Protein AF-A0A438CI94-F1 (afdb_monomer_lite)

Radius of gyration: 65.66 Å; chains: 1; bounding box: 136×56×157 Å

Structure (mmCIF, N/CA/C/O backbone):
data_AF-A0A438CI94-F1
#
_entry.id   AF-A0A438CI94-F1
#
loop_
_atom_site.group_PDB
_atom_site.id
_atom_site.type_symbol
_atom_site.label_atom_id
_atom_site.label_alt_id
_atom_site.label_comp_id
_atom_site.label_asym_id
_atom_site.label_entity_id
_atom_site.label_seq_id
_atom_site.pdbx_PDB_ins_code
_atom_site.Cartn_x
_atom_site.Cartn_y
_atom_site.Cartn_z
_atom_site.occupancy
_atom_site.B_iso_or_equiv
_atom_site.auth_seq_id
_atom_site.auth_comp_id
_atom_site.auth_asym_id
_atom_site.auth_atom_id
_atom_site.pdbx_PDB_model_num
ATOM 1 N N . MET A 1 1 ? 52.806 -36.388 -5.296 1.00 49.62 1 MET A N 1
ATOM 2 C CA . MET A 1 1 ? 53.859 -36.092 -6.288 1.00 49.62 1 MET A CA 1
ATOM 3 C C . MET A 1 1 ? 53.754 -37.120 -7.396 1.00 49.62 1 MET A C 1
ATOM 5 O O . MET A 1 1 ? 54.116 -38.248 -7.132 1.00 49.62 1 MET A O 1
ATOM 9 N N . PHE A 1 2 ? 53.238 -36.759 -8.570 1.00 45.09 2 PHE A N 1
ATOM 10 C CA . PHE A 1 2 ? 53.574 -37.405 -9.845 1.00 45.09 2 PHE A CA 1
ATOM 11 C C . PHE A 1 2 ? 53.370 -36.356 -10.933 1.00 45.09 2 PHE A C 1
ATOM 13 O O . PHE A 1 2 ? 52.298 -35.764 -11.037 1.00 45.09 2 PHE A O 1
ATOM 20 N N . GLY A 1 3 ? 54.473 -36.033 -11.599 1.00 42.81 3 GLY A N 1
ATOM 21 C CA . GLY A 1 3 ? 54.604 -34.911 -12.507 1.00 42.81 3 GLY A CA 1
ATOM 22 C C . GLY A 1 3 ? 54.054 -35.171 -13.905 1.00 42.81 3 GLY A C 1
ATOM 23 O O . GLY A 1 3 ? 53.800 -36.300 -14.315 1.00 42.81 3 GLY A O 1
ATOM 24 N N . GLU A 1 4 ? 53.892 -34.039 -14.579 1.00 52.66 4 GLU A N 1
ATOM 25 C CA . GLU A 1 4 ? 53.936 -33.773 -16.015 1.00 52.66 4 GLU A CA 1
ATOM 26 C C . GLU A 1 4 ? 54.422 -34.918 -16.909 1.00 52.66 4 GLU A C 1
ATOM 28 O O . GLU A 1 4 ? 55.540 -35.384 -16.723 1.00 52.66 4 GLU A O 1
ATOM 33 N N . GLN A 1 5 ? 53.657 -35.223 -17.968 1.00 51.50 5 GLN A N 1
ATOM 34 C CA . GLN A 1 5 ? 54.182 -35.461 -19.324 1.00 51.50 5 GLN A CA 1
ATOM 35 C C . GLN A 1 5 ? 53.135 -35.038 -20.372 1.00 51.50 5 GLN A C 1
ATOM 37 O O . GLN A 1 5 ? 52.421 -35.853 -20.950 1.00 51.50 5 GLN A O 1
ATOM 42 N N . ALA A 1 6 ? 53.044 -33.7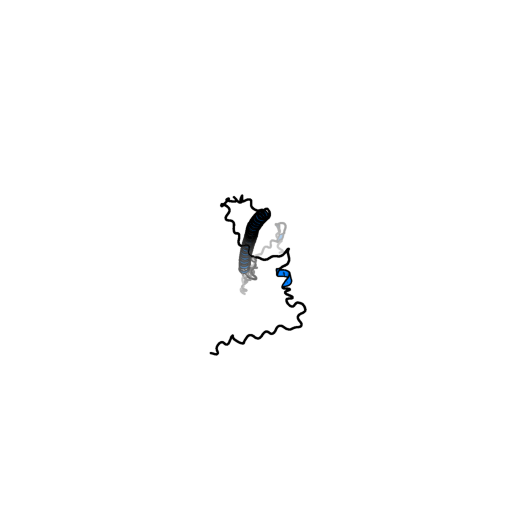33 -20.638 1.00 49.88 6 ALA A N 1
ATOM 43 C CA . ALA A 1 6 ? 52.443 -33.211 -21.862 1.00 49.88 6 ALA A CA 1
ATOM 44 C C . ALA A 1 6 ? 53.499 -33.242 -22.977 1.00 49.88 6 ALA A C 1
ATOM 46 O O . ALA A 1 6 ? 54.108 -32.223 -23.285 1.00 49.88 6 ALA A O 1
ATOM 47 N N . ASN A 1 7 ? 53.772 -34.425 -23.538 1.00 54.75 7 ASN A N 1
ATOM 48 C CA . ASN A 1 7 ? 54.431 -34.550 -24.840 1.00 54.75 7 ASN A CA 1
ATOM 49 C C . ASN A 1 7 ? 54.339 -35.989 -25.378 1.00 54.75 7 ASN A C 1
ATOM 51 O O . ASN A 1 7 ? 55.207 -36.821 -25.136 1.00 54.75 7 ASN A O 1
ATOM 55 N N . MET A 1 8 ? 53.294 -36.276 -26.156 1.00 47.88 8 MET A N 1
ATOM 56 C CA . MET A 1 8 ? 53.303 -37.373 -27.129 1.00 47.88 8 MET A CA 1
ATOM 57 C C . MET A 1 8 ? 52.833 -36.844 -28.488 1.00 47.88 8 MET A C 1
ATOM 59 O O . MET A 1 8 ? 51.666 -36.916 -28.853 1.00 47.88 8 MET A O 1
ATOM 63 N N . ILE A 1 9 ? 53.780 -36.223 -29.193 1.00 48.09 9 ILE A N 1
ATOM 64 C CA . ILE A 1 9 ? 54.171 -36.569 -30.568 1.00 48.09 9 ILE A CA 1
ATOM 65 C C . ILE A 1 9 ? 52.999 -36.864 -31.530 1.00 48.09 9 ILE A C 1
ATOM 67 O O . ILE A 1 9 ? 52.560 -37.993 -31.715 1.00 48.09 9 ILE A O 1
ATOM 71 N N . GLY A 1 10 ? 52.559 -35.829 -32.246 1.00 51.19 10 GLY A N 1
ATOM 72 C CA . GLY A 1 10 ? 53.166 -35.531 -33.546 1.00 51.19 10 GLY A CA 1
ATOM 73 C C . GLY A 1 10 ? 53.289 -36.668 -34.565 1.00 51.19 10 GLY A C 1
ATOM 74 O O . GLY A 1 10 ? 54.385 -36.855 -35.071 1.00 51.19 10 GLY A O 1
ATOM 75 N N . GLN A 1 11 ? 52.200 -37.357 -34.920 1.00 48.44 11 GLN A N 1
ATOM 76 C CA . GLN A 1 11 ? 52.046 -38.035 -36.224 1.00 48.44 11 GLN A CA 1
ATOM 77 C C . GLN A 1 11 ? 50.576 -38.057 -36.682 1.00 48.44 11 GLN A C 1
ATOM 79 O O . GLN A 1 11 ? 49.962 -39.110 -36.845 1.00 48.44 11 GLN A O 1
ATOM 84 N N . TRP A 1 12 ? 49.990 -36.880 -36.913 1.00 45.59 12 TRP A N 1
ATOM 85 C CA . TRP A 1 12 ? 48.711 -36.789 -37.623 1.00 45.59 12 TRP A CA 1
ATOM 86 C C . TRP A 1 12 ? 48.948 -37.029 -39.120 1.00 45.59 12 TRP A C 1
ATOM 88 O O . TRP A 1 12 ? 49.377 -36.134 -39.847 1.00 45.59 12 TRP A O 1
ATOM 98 N N . LYS A 1 13 ? 48.689 -38.253 -39.591 1.00 57.41 13 LYS A N 1
ATOM 99 C CA . LYS A 1 13 ? 48.535 -38.530 -41.025 1.00 57.41 13 LYS A CA 1
ATOM 100 C C . LYS A 1 13 ? 47.136 -38.069 -41.451 1.00 57.41 13 LYS A C 1
ATOM 102 O O . LYS A 1 13 ? 46.165 -38.549 -40.865 1.00 57.41 13 LYS A O 1
ATOM 107 N N . PRO A 1 14 ? 46.982 -37.173 -42.441 1.00 53.78 14 PRO A N 1
ATOM 108 C CA . PRO A 1 14 ? 45.656 -36.845 -42.944 1.00 53.78 14 PRO A CA 1
ATOM 109 C C . PRO A 1 14 ? 45.017 -38.087 -43.584 1.00 53.78 14 PRO A C 1
ATOM 111 O O . PRO A 1 14 ? 45.624 -38.771 -44.408 1.00 53.78 14 PRO A O 1
ATOM 114 N N . ASN A 1 15 ? 43.789 -38.387 -43.163 1.00 45.66 15 ASN A N 1
ATOM 115 C CA . ASN A 1 15 ? 42.939 -39.427 -43.731 1.00 45.66 15 ASN A CA 1
ATOM 116 C C . ASN A 1 15 ? 42.611 -39.081 -45.197 1.00 45.66 15 ASN A C 1
ATOM 118 O O . ASN A 1 15 ? 42.075 -38.010 -45.475 1.00 45.66 15 ASN A O 1
ATOM 122 N N . SER A 1 16 ? 42.908 -39.998 -46.122 1.00 56.41 16 SER A N 1
ATOM 123 C CA . SER A 1 16 ? 42.706 -39.834 -47.570 1.00 56.41 16 SER A CA 1
ATOM 124 C C . SER A 1 16 ? 41.230 -39.780 -48.011 1.00 56.41 16 SER A C 1
ATOM 126 O O . SER A 1 16 ? 40.981 -39.567 -49.193 1.00 56.41 16 SER A O 1
ATOM 128 N N . ASN A 1 17 ? 40.259 -39.952 -47.103 1.00 56.91 17 ASN A N 1
ATOM 129 C CA . ASN A 1 17 ? 38.821 -40.003 -47.415 1.00 56.91 17 ASN A CA 1
ATOM 130 C C . ASN A 1 17 ? 37.982 -38.873 -46.776 1.00 56.91 17 ASN A C 1
ATOM 132 O O . ASN A 1 17 ? 36.809 -39.068 -46.463 1.00 56.91 17 ASN A O 1
ATOM 136 N N . ALA A 1 18 ? 38.541 -37.674 -46.582 1.00 50.28 18 ALA A N 1
ATOM 137 C CA . ALA A 1 18 ? 37.740 -36.506 -46.199 1.00 50.28 18 ALA A CA 1
ATOM 138 C C . ALA A 1 18 ? 37.029 -35.899 -47.434 1.00 50.28 18 ALA A C 1
ATOM 140 O O . ALA A 1 18 ? 37.720 -35.428 -48.339 1.00 50.28 18 ALA A O 1
ATOM 141 N N . PRO A 1 19 ? 35.681 -35.835 -47.485 1.00 54.69 19 PRO A N 1
ATOM 142 C CA . PRO A 1 19 ? 34.951 -35.299 -48.645 1.00 54.69 19 PRO A CA 1
ATOM 143 C C . PRO A 1 19 ? 35.128 -33.781 -48.841 1.00 54.69 19 PRO A C 1
ATOM 145 O O . PRO A 1 19 ? 34.784 -33.255 -49.892 1.00 54.69 19 PRO A O 1
ATOM 148 N N . TYR A 1 20 ? 35.711 -33.086 -47.859 1.00 53.25 20 TYR A N 1
ATOM 149 C CA . TYR A 1 20 ? 36.116 -31.682 -47.948 1.00 53.25 20 TYR A CA 1
ATOM 150 C C . TYR A 1 20 ? 37.557 -31.517 -47.439 1.00 53.25 20 TYR A C 1
ATOM 152 O O . TYR A 1 20 ? 37.827 -30.812 -46.469 1.00 53.25 20 TYR A O 1
ATOM 160 N N . GLY A 1 21 ? 38.498 -32.234 -48.058 1.00 47.19 21 GLY A N 1
ATOM 161 C CA . GLY A 1 21 ? 39.932 -31.980 -47.912 1.00 47.19 21 GLY A CA 1
ATOM 162 C C . GLY A 1 21 ? 40.359 -30.766 -48.743 1.00 47.19 21 GLY A C 1
ATOM 163 O O . GLY A 1 21 ? 39.873 -30.574 -49.858 1.00 47.19 21 GLY A O 1
ATOM 164 N N . ASN A 1 22 ? 41.263 -29.941 -48.200 1.00 56.34 22 ASN A N 1
ATOM 165 C CA . ASN A 1 22 ? 41.802 -28.732 -48.835 1.00 56.34 22 ASN A CA 1
ATOM 166 C C . ASN A 1 22 ? 42.315 -29.019 -50.258 1.00 56.34 22 ASN A C 1
ATOM 168 O O . ASN A 1 22 ? 43.463 -29.412 -50.464 1.00 56.34 22 ASN A O 1
ATOM 172 N N . THR A 1 23 ? 41.463 -28.776 -51.252 1.00 51.22 23 THR A N 1
ATOM 173 C CA . THR A 1 23 ? 41.789 -28.873 -52.679 1.00 51.22 23 THR A CA 1
ATOM 174 C C . THR A 1 23 ? 42.446 -27.561 -53.092 1.00 51.22 23 THR A C 1
ATOM 176 O O . THR A 1 23 ? 41.916 -26.781 -53.883 1.00 51.22 23 THR A O 1
ATOM 179 N N . TYR A 1 24 ? 43.578 -27.256 -52.456 1.00 61.06 24 TYR A N 1
ATOM 180 C CA . TYR A 1 24 ? 44.341 -26.052 -52.741 1.00 61.06 24 TYR A CA 1
ATOM 181 C C . TYR A 1 24 ? 44.922 -26.161 -54.152 1.00 61.06 24 TYR A C 1
ATOM 183 O O . TYR A 1 24 ? 45.959 -26.781 -54.379 1.00 61.06 24 TYR A O 1
ATOM 191 N N . ASN A 1 25 ? 44.220 -25.583 -55.123 1.00 57.00 25 ASN A N 1
ATOM 192 C CA . ASN A 1 25 ? 44.658 -25.538 -56.506 1.00 57.00 25 ASN A CA 1
ATOM 193 C C . ASN A 1 25 ? 45.613 -24.349 -56.682 1.00 57.00 25 ASN A C 1
ATOM 195 O O . ASN A 1 25 ? 45.202 -23.189 -56.758 1.00 57.00 25 ASN A O 1
ATOM 199 N N . SER A 1 26 ? 46.907 -24.652 -56.764 1.00 62.00 26 SER A N 1
ATOM 200 C CA . SER A 1 26 ? 47.985 -23.679 -56.972 1.00 62.00 26 SER A CA 1
ATOM 201 C C . SER A 1 26 ? 47.816 -22.838 -58.244 1.00 62.00 26 SER A C 1
ATOM 203 O O . SER A 1 26 ? 48.347 -21.729 -58.305 1.00 62.00 26 SER A O 1
ATOM 205 N N . SER A 1 27 ? 47.016 -23.292 -59.216 1.00 59.44 27 SER A N 1
ATOM 206 C CA . SER A 1 27 ? 46.704 -22.551 -60.446 1.00 59.44 27 SER A CA 1
ATOM 207 C C . SER A 1 27 ? 45.871 -21.285 -60.198 1.00 59.44 27 SER A C 1
ATOM 209 O O . SER A 1 27 ? 45.869 -20.390 -61.039 1.00 59.44 27 SER A O 1
ATOM 211 N N . TRP A 1 28 ? 45.214 -21.144 -59.036 1.00 63.69 28 TRP A N 1
ATOM 212 C CA . TRP A 1 28 ? 44.459 -19.930 -58.679 1.00 63.69 28 TRP A CA 1
ATOM 213 C C . TRP A 1 28 ? 45.350 -18.769 -58.233 1.00 63.69 28 TRP A C 1
ATOM 215 O O . TRP A 1 28 ? 44.939 -17.616 -58.345 1.00 63.69 28 TRP A O 1
ATOM 225 N N . ARG A 1 29 ? 46.590 -19.033 -57.787 1.00 62.34 29 ARG A N 1
ATOM 226 C CA . ARG A 1 29 ? 47.546 -17.967 -57.420 1.00 62.34 29 ARG A CA 1
ATOM 227 C C . ARG A 1 29 ? 47.887 -17.039 -58.585 1.00 62.34 29 ARG A C 1
ATOM 229 O O . ARG A 1 29 ? 48.261 -15.894 -58.352 1.00 62.34 29 ARG A O 1
ATOM 236 N N . ASN A 1 30 ? 47.775 -17.539 -59.813 1.00 58.44 30 ASN A N 1
ATOM 237 C CA . ASN A 1 30 ? 48.147 -16.820 -61.027 1.00 58.44 30 ASN A CA 1
ATOM 238 C C . ASN A 1 30 ? 46.923 -16.395 -61.856 1.00 58.44 30 ASN A C 1
ATOM 240 O O . ASN A 1 30 ? 47.074 -16.041 -63.023 1.00 58.44 30 ASN A O 1
ATOM 244 N N . HIS A 1 31 ? 45.714 -16.425 -61.280 1.00 65.19 31 HIS A N 1
ATOM 245 C CA . HIS A 1 31 ? 44.513 -15.993 -61.988 1.00 65.19 31 HIS A CA 1
ATOM 246 C C . HIS A 1 31 ? 44.570 -14.475 -62.261 1.00 65.19 31 HIS A C 1
ATOM 248 O O . HIS A 1 31 ? 44.842 -13.706 -61.334 1.00 65.19 31 HIS A O 1
ATOM 254 N N . PRO A 1 32 ? 44.264 -14.012 -63.487 1.00 63.75 32 PRO A N 1
ATOM 255 C CA . PRO A 1 32 ? 44.397 -12.603 -63.877 1.00 63.75 32 PRO A CA 1
ATOM 256 C C . PRO A 1 32 ? 43.574 -11.636 -63.006 1.00 63.75 32 PRO A C 1
ATOM 258 O O . PRO A 1 32 ? 43.987 -10.498 -62.806 1.00 63.75 32 PRO A O 1
ATOM 261 N N . ASN A 1 33 ? 42.469 -12.107 -62.414 1.00 58.38 33 ASN A N 1
ATOM 262 C CA . ASN A 1 33 ? 41.611 -11.311 -61.520 1.00 58.38 33 ASN A CA 1
ATOM 263 C C . ASN A 1 33 ? 41.919 -11.460 -60.011 1.00 58.38 33 ASN A C 1
ATOM 265 O O . ASN A 1 33 ? 41.288 -10.781 -59.209 1.00 58.38 33 ASN A O 1
ATOM 269 N N . PHE A 1 34 ? 42.853 -12.329 -59.597 1.00 55.25 34 PHE A N 1
ATOM 270 C CA . PHE A 1 34 ? 43.146 -12.616 -58.177 1.00 55.25 34 PHE A CA 1
ATOM 271 C C . PHE A 1 34 ? 44.655 -12.653 -57.883 1.00 55.25 34 PHE A C 1
ATOM 273 O O . PHE A 1 34 ? 45.170 -13.560 -57.230 1.00 55.25 34 PHE A O 1
ATOM 280 N N . VAL A 1 35 ? 45.391 -11.650 -58.362 1.00 60.81 35 VAL A N 1
ATOM 281 C CA . VAL A 1 35 ? 46.835 -11.545 -58.122 1.00 60.81 35 VAL A CA 1
ATOM 282 C C . VAL A 1 35 ? 47.102 -10.994 -56.718 1.00 60.81 35 VAL A C 1
ATOM 284 O O . VAL A 1 35 ? 47.095 -9.786 -56.493 1.00 60.81 35 VAL A O 1
ATOM 287 N N . TRP A 1 36 ? 47.409 -11.876 -55.770 1.00 54.41 36 TRP A N 1
ATOM 288 C CA . TRP A 1 36 ? 47.992 -11.500 -54.479 1.00 54.41 36 TRP A CA 1
ATOM 289 C C . TRP A 1 36 ? 49.512 -11.342 -54.621 1.00 54.41 36 TRP A C 1
ATOM 291 O O . TRP A 1 36 ? 50.286 -12.234 -54.277 1.00 54.41 36 TRP A O 1
ATOM 301 N N . LYS A 1 37 ? 49.956 -10.198 -55.153 1.00 57.47 37 LYS A N 1
ATOM 302 C CA . LYS A 1 37 ? 51.338 -9.721 -54.986 1.00 57.47 37 LYS A CA 1
ATOM 303 C C . LYS A 1 37 ? 51.321 -8.532 -54.019 1.00 57.47 37 LYS A C 1
ATOM 305 O O . LYS A 1 37 ? 50.521 -7.622 -54.238 1.00 57.47 37 LYS A O 1
ATOM 310 N N . PRO A 1 38 ? 52.204 -8.464 -53.006 1.00 54.50 38 PRO A N 1
ATOM 311 C CA . PRO A 1 38 ? 52.513 -7.187 -52.376 1.00 54.50 38 PRO A CA 1
ATOM 312 C C . PRO A 1 38 ? 53.113 -6.306 -53.473 1.00 54.50 38 PRO A C 1
ATOM 314 O O . PRO A 1 38 ? 54.146 -6.662 -54.036 1.00 54.50 38 PRO A O 1
ATOM 317 N N . ARG A 1 39 ? 52.450 -5.210 -53.855 1.00 50.50 39 ARG A N 1
ATOM 318 C CA . ARG A 1 39 ? 53.061 -4.230 -54.762 1.00 50.50 39 ARG A CA 1
ATOM 319 C C . ARG A 1 39 ? 54.201 -3.530 -54.006 1.00 50.50 39 ARG A C 1
ATOM 321 O O . ARG A 1 39 ? 53.903 -2.869 -53.014 1.00 50.50 39 ARG A O 1
ATOM 328 N N . PRO A 1 40 ? 55.465 -3.587 -54.455 1.00 48.22 40 PRO A N 1
ATOM 329 C CA . PRO A 1 40 ? 56.429 -2.553 -54.106 1.00 48.22 40 PRO A CA 1
ATOM 330 C C . PRO A 1 40 ? 56.139 -1.350 -55.012 1.00 48.22 40 PRO A C 1
ATOM 332 O O . PRO A 1 40 ? 56.146 -1.507 -56.231 1.00 48.22 40 PRO A O 1
ATOM 335 N N . ASN A 1 41 ? 55.825 -0.174 -54.459 1.00 43.81 41 ASN A N 1
ATOM 336 C CA . ASN A 1 41 ? 55.596 1.015 -55.286 1.00 43.81 41 ASN A CA 1
ATOM 337 C C . ASN A 1 41 ? 56.926 1.771 -55.514 1.00 43.81 41 ASN A C 1
ATOM 339 O O . ASN A 1 41 ? 57.482 2.266 -54.535 1.00 43.81 41 ASN A O 1
ATOM 343 N N . PRO A 1 42 ? 57.431 1.907 -56.759 1.00 49.72 42 PRO A N 1
ATOM 344 C CA . PRO A 1 42 ? 58.679 2.617 -57.084 1.00 49.72 42 PRO A CA 1
ATOM 345 C C . PRO A 1 42 ? 58.525 4.140 -57.246 1.00 49.72 42 PRO A C 1
ATOM 347 O O . PRO A 1 42 ? 59.429 4.796 -57.753 1.00 49.72 42 PRO A O 1
ATOM 350 N N . TYR A 1 43 ? 57.393 4.719 -56.842 1.00 39.12 43 TYR A N 1
ATOM 351 C CA . TYR A 1 43 ? 57.114 6.143 -57.011 1.00 39.12 43 TYR A CA 1
ATOM 352 C C . TYR A 1 43 ? 56.769 6.767 -55.659 1.00 39.12 43 TYR A C 1
ATOM 354 O O . TYR A 1 43 ? 55.660 6.614 -55.147 1.00 39.12 43 TYR A O 1
ATOM 362 N N . GLN A 1 44 ? 57.740 7.477 -55.081 1.00 52.72 44 GLN A N 1
ATOM 363 C CA . GLN A 1 44 ? 57.448 8.577 -54.170 1.00 52.72 44 GLN A CA 1
ATOM 364 C C . GLN A 1 44 ? 56.698 9.645 -54.977 1.00 52.72 44 GLN A C 1
ATOM 366 O O . GLN A 1 44 ? 57.266 10.270 -55.869 1.00 52.72 44 GLN A O 1
ATOM 371 N N . SER A 1 45 ? 55.417 9.837 -54.680 1.00 42.19 45 SER A N 1
ATOM 372 C CA . SER A 1 45 ? 54.700 11.072 -55.007 1.00 42.19 45 SER A CA 1
ATOM 373 C C . SER A 1 45 ? 54.661 11.951 -53.752 1.00 42.19 45 SER A C 1
ATOM 375 O O . SER A 1 45 ? 54.663 11.401 -52.645 1.00 42.19 45 SER A O 1
ATOM 377 N N . PRO A 1 46 ? 54.662 13.293 -53.885 1.00 43.16 46 PRO A N 1
ATOM 378 C CA . PRO A 1 46 ? 54.705 14.193 -52.739 1.00 43.16 46 PRO A CA 1
ATOM 379 C C . PRO A 1 46 ? 53.511 13.917 -51.831 1.00 43.16 46 PRO A C 1
ATOM 381 O O . PRO A 1 46 ? 52.427 13.592 -52.316 1.00 43.16 46 PRO A O 1
ATOM 384 N N . ALA A 1 47 ? 53.703 14.059 -50.523 1.00 46.78 47 ALA A N 1
ATOM 385 C CA . ALA A 1 47 ? 52.631 13.981 -49.547 1.00 46.78 47 ALA A CA 1
ATOM 386 C C . ALA A 1 47 ? 51.569 15.060 -49.838 1.00 46.78 47 ALA A C 1
ATOM 388 O O . ALA A 1 47 ? 51.628 16.166 -49.312 1.00 46.78 47 ALA A O 1
ATOM 389 N N . GLN A 1 48 ? 50.581 14.746 -50.676 1.00 43.31 48 GLN A N 1
ATOM 390 C CA . GLN A 1 48 ? 49.295 15.419 -50.632 1.00 43.31 48 GLN A CA 1
ATOM 391 C C . GLN A 1 48 ? 48.596 14.889 -49.390 1.00 43.31 48 GLN A C 1
ATOM 393 O O . GLN A 1 48 ? 48.177 13.730 -49.337 1.00 43.31 48 GLN A O 1
ATOM 398 N N . SER A 1 49 ? 48.499 15.741 -48.373 1.00 42.53 49 SER A N 1
ATOM 399 C CA . SER A 1 49 ? 47.549 15.563 -47.291 1.00 42.53 49 SER A CA 1
ATOM 400 C C . SER A 1 49 ? 46.163 15.435 -47.917 1.00 42.53 49 SER A C 1
ATOM 402 O O . SER A 1 49 ? 45.490 16.411 -48.236 1.00 42.53 49 SER A O 1
ATOM 404 N N . SER A 1 50 ? 45.715 14.197 -48.113 1.00 47.69 50 SER A N 1
ATOM 405 C CA . SER A 1 50 ? 44.291 13.932 -48.193 1.0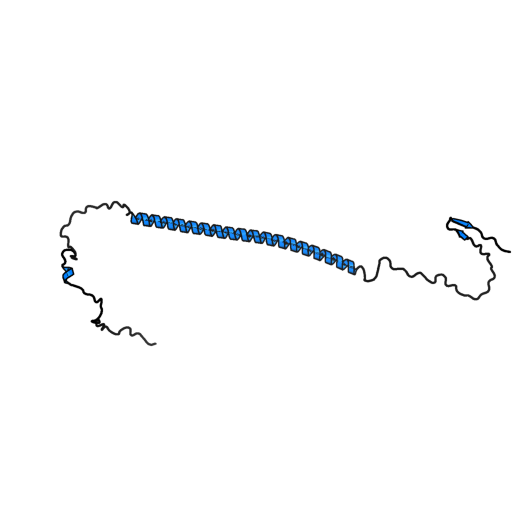0 47.69 50 SER A CA 1
ATOM 406 C C . SER A 1 50 ? 43.748 14.311 -46.825 1.00 47.69 50 SER A C 1
ATOM 408 O O . SER A 1 50 ? 43.788 13.514 -45.888 1.00 47.69 50 SER A O 1
ATOM 410 N N . GLN A 1 51 ? 43.305 15.561 -46.683 1.00 47.97 51 GLN A N 1
ATOM 411 C CA . GLN A 1 51 ? 42.320 15.919 -45.682 1.00 47.97 51 GLN A CA 1
ATOM 412 C C . GLN A 1 51 ? 41.140 14.981 -45.937 1.00 47.97 51 GLN A C 1
ATOM 414 O O . GLN A 1 51 ? 40.276 15.251 -46.766 1.00 47.97 51 GLN A O 1
ATOM 419 N N . ARG A 1 52 ? 41.129 13.827 -45.256 1.00 45.38 52 ARG A N 1
ATOM 420 C CA . ARG A 1 52 ? 39.890 13.122 -44.953 1.00 45.38 52 ARG A CA 1
ATOM 421 C C . ARG A 1 52 ? 39.061 14.156 -44.213 1.00 45.38 52 ARG A C 1
ATOM 423 O O . ARG A 1 52 ? 39.278 14.384 -43.025 1.00 45.38 52 ARG A O 1
ATOM 430 N N . SER A 1 53 ? 38.163 14.827 -44.923 1.00 51.09 53 SER A N 1
ATOM 431 C CA . SER A 1 53 ? 37.028 15.471 -44.291 1.00 51.09 53 SER A CA 1
ATOM 432 C C . SER A 1 53 ? 36.397 14.396 -43.414 1.00 51.09 53 SER A C 1
ATOM 434 O O . SER A 1 53 ? 35.962 13.359 -43.913 1.00 51.09 53 SER A O 1
ATOM 436 N N . GLN A 1 54 ? 36.479 14.602 -42.103 1.00 58.00 54 GLN A N 1
ATOM 437 C CA . GLN A 1 54 ? 35.971 13.732 -41.045 1.00 58.00 54 GLN A CA 1
ATOM 438 C C . GLN A 1 54 ? 34.431 13.753 -41.064 1.00 58.00 54 GLN A C 1
ATOM 440 O O . GLN A 1 54 ? 33.787 14.168 -40.108 1.00 58.00 54 GLN A O 1
ATOM 445 N N . GLY A 1 55 ? 33.823 13.387 -42.191 1.00 63.47 55 GLY A N 1
ATOM 446 C CA . GLY A 1 55 ? 32.404 13.089 -42.263 1.00 63.47 55 GLY A CA 1
ATOM 447 C C . GLY A 1 55 ? 32.221 11.674 -41.745 1.00 63.47 55 GLY A C 1
ATOM 448 O O . GLY A 1 55 ? 32.635 10.730 -42.414 1.00 63.47 55 GLY A O 1
ATOM 449 N N . GLN A 1 56 ? 31.653 11.531 -40.546 1.00 63.12 56 GLN A N 1
ATOM 450 C CA . GLN A 1 56 ? 31.261 10.220 -40.031 1.00 63.12 56 GLN A CA 1
ATOM 451 C C . GLN A 1 56 ? 30.382 9.519 -41.067 1.00 63.12 56 GLN A C 1
ATOM 453 O O . GLN A 1 56 ? 29.463 10.120 -41.631 1.00 63.12 56 GLN A O 1
ATOM 458 N N . SER A 1 57 ? 30.672 8.250 -41.327 1.00 84.25 57 SER A N 1
ATOM 459 C CA . SER A 1 57 ? 29.874 7.436 -42.233 1.00 84.25 57 SER A CA 1
ATOM 460 C C . SER A 1 57 ? 28.429 7.328 -41.729 1.00 84.25 57 SER A C 1
ATOM 462 O O . SER A 1 57 ? 28.155 7.393 -40.529 1.00 84.25 57 SER A O 1
ATOM 464 N N . SER A 1 58 ? 27.478 7.124 -42.644 1.00 89.06 58 SER A N 1
ATOM 465 C CA . SER A 1 58 ? 26.060 6.944 -42.289 1.00 89.06 58 SER A CA 1
ATOM 466 C C . SER A 1 58 ? 25.842 5.810 -41.270 1.00 89.06 58 SER A C 1
ATOM 468 O O . SER A 1 58 ? 24.970 5.920 -40.411 1.00 89.06 58 SER A O 1
ATOM 470 N N . VAL A 1 59 ? 26.674 4.763 -41.308 1.00 90.56 59 VAL A N 1
ATOM 471 C CA . VAL A 1 59 ? 26.640 3.650 -40.347 1.00 90.56 59 VAL A CA 1
ATOM 472 C C . VAL A 1 59 ? 27.153 4.077 -38.970 1.00 90.56 59 VAL A C 1
ATOM 474 O O . VAL A 1 59 ? 26.532 3.742 -37.965 1.00 90.56 59 VAL A O 1
ATOM 477 N N . GLU A 1 60 ? 28.235 4.858 -38.895 1.00 90.88 60 GLU A N 1
ATOM 478 C CA . GLU A 1 60 ? 28.732 5.403 -37.621 1.00 90.88 60 GLU A CA 1
ATOM 479 C C . GLU A 1 60 ? 27.698 6.324 -36.959 1.00 90.88 60 GLU A C 1
ATOM 481 O O . GLU A 1 60 ? 27.477 6.232 -35.753 1.00 90.88 60 GLU A O 1
ATOM 486 N N . GLN A 1 61 ? 26.997 7.149 -37.743 1.00 92.94 61 GLN A N 1
ATOM 487 C CA . GLN A 1 61 ? 25.899 7.984 -37.240 1.00 92.94 61 GLN A CA 1
ATOM 488 C C . GLN A 1 61 ? 24.722 7.150 -36.713 1.00 92.94 61 GLN A C 1
ATOM 490 O O . GLN A 1 61 ? 24.156 7.464 -35.662 1.00 92.94 61 GLN A O 1
ATOM 495 N N . ALA A 1 62 ? 24.364 6.065 -37.409 1.00 93.12 62 ALA A N 1
ATOM 496 C CA . ALA A 1 62 ? 23.309 5.152 -36.975 1.00 93.12 62 ALA A CA 1
ATOM 497 C C . ALA A 1 62 ? 23.677 4.432 -35.667 1.00 93.12 62 ALA A C 1
ATOM 499 O O . ALA A 1 62 ? 22.840 4.323 -34.772 1.00 93.12 62 ALA A O 1
ATOM 500 N N . LEU A 1 63 ? 24.935 4.005 -35.518 1.00 95.12 63 LEU A N 1
ATOM 501 C CA . LEU A 1 63 ? 25.439 3.382 -34.290 1.00 95.12 63 LEU A CA 1
ATOM 502 C C . LEU A 1 63 ? 25.407 4.347 -33.099 1.00 95.12 63 LEU A C 1
ATOM 504 O O . LEU A 1 63 ? 24.969 3.965 -32.014 1.00 95.12 63 LEU A O 1
ATOM 508 N N . ILE A 1 64 ? 25.807 5.606 -33.297 1.00 95.19 64 ILE A N 1
ATOM 509 C CA . ILE A 1 64 ? 25.744 6.641 -32.252 1.00 95.19 64 ILE A CA 1
ATOM 510 C C . ILE A 1 64 ? 24.296 6.935 -31.864 1.00 95.19 64 ILE A C 1
ATOM 512 O O . ILE A 1 64 ? 23.974 6.991 -30.677 1.00 95.19 64 ILE A O 1
ATOM 516 N N . SER A 1 65 ? 23.414 7.078 -32.853 1.00 96.50 65 SER A N 1
ATOM 517 C CA . SER A 1 65 ? 21.989 7.322 -32.619 1.00 96.50 65 SER A CA 1
ATOM 518 C C . SER A 1 65 ? 21.350 6.175 -31.836 1.00 96.50 65 SER A C 1
ATOM 520 O O . SER A 1 65 ? 20.636 6.415 -30.866 1.00 96.50 65 SER A O 1
ATOM 522 N N . LEU A 1 66 ? 21.668 4.927 -32.193 1.00 98.00 66 LEU A N 1
ATOM 523 C CA . LEU A 1 66 ? 21.202 3.751 -31.466 1.00 98.00 66 LEU A CA 1
ATOM 524 C C . LEU A 1 66 ? 21.750 3.724 -30.034 1.00 98.00 66 LEU A C 1
ATOM 526 O O . LEU A 1 66 ? 20.987 3.501 -29.098 1.00 98.00 66 LEU A 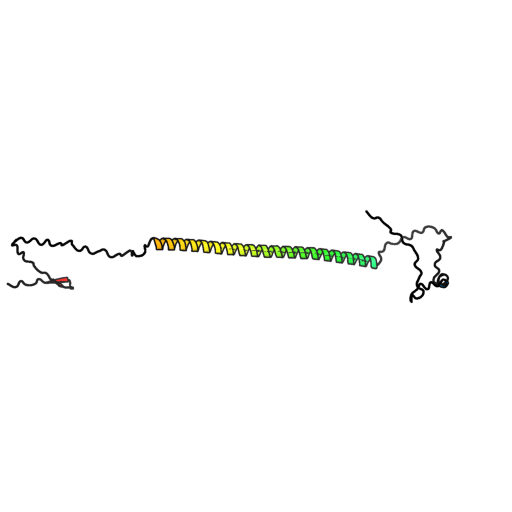O 1
ATOM 530 N N . SER A 1 67 ? 23.044 4.000 -29.843 1.00 97.19 67 SER A N 1
ATOM 531 C CA . SER A 1 67 ? 23.653 4.069 -28.508 1.00 97.19 67 SER A CA 1
ATOM 532 C C . SER A 1 67 ? 22.981 5.119 -27.627 1.00 97.19 67 SER A C 1
ATOM 534 O O . SER A 1 67 ? 22.790 4.880 -26.436 1.00 97.19 67 SER A O 1
ATOM 536 N N . LYS A 1 68 ? 22.608 6.266 -28.202 1.00 97.75 68 LYS A N 1
ATOM 537 C CA . LYS A 1 68 ? 21.880 7.316 -27.493 1.00 97.75 68 LYS A CA 1
ATOM 538 C C . LYS A 1 68 ? 20.485 6.846 -27.087 1.00 97.75 68 LYS A C 1
ATOM 540 O O . LYS A 1 68 ? 20.166 6.891 -25.907 1.00 97.75 68 LYS A O 1
ATOM 545 N N . VAL A 1 69 ? 19.701 6.319 -28.030 1.00 97.94 69 VAL A N 1
ATOM 546 C CA . VAL A 1 69 ? 18.339 5.825 -27.754 1.00 97.94 69 VAL A CA 1
ATOM 547 C C . VAL A 1 69 ? 18.352 4.703 -26.713 1.00 97.94 69 VAL A C 1
ATOM 549 O O . VAL A 1 69 ? 17.510 4.685 -25.821 1.00 97.94 69 VAL A O 1
ATOM 552 N N . MET A 1 70 ? 19.327 3.791 -26.771 1.00 97.94 70 MET A N 1
ATOM 553 C CA . MET A 1 70 ? 19.488 2.753 -25.746 1.00 97.94 70 MET A CA 1
ATOM 554 C C . MET A 1 70 ? 19.850 3.347 -24.379 1.00 97.94 70 MET A C 1
ATOM 556 O O . MET A 1 70 ? 19.337 2.885 -23.361 1.00 97.94 70 MET A O 1
ATOM 560 N N . GLY A 1 71 ? 20.701 4.375 -24.340 1.00 98.25 71 GLY A N 1
ATOM 561 C CA . GLY A 1 71 ? 21.038 5.092 -23.109 1.00 98.25 71 GLY A CA 1
ATOM 562 C C . GLY A 1 71 ? 19.832 5.797 -22.485 1.00 98.25 71 GLY A C 1
ATOM 563 O O . GLY A 1 71 ? 19.595 5.658 -21.281 1.00 98.25 71 GLY A O 1
ATOM 564 N N . ASP A 1 72 ? 19.043 6.488 -23.306 1.00 98.38 72 ASP A N 1
ATOM 565 C CA . ASP A 1 72 ? 17.812 7.166 -22.894 1.00 98.38 72 ASP A CA 1
ATOM 566 C C . ASP A 1 72 ? 16.796 6.142 -22.361 1.00 98.38 72 ASP A C 1
ATOM 568 O O . ASP A 1 72 ? 16.311 6.278 -21.238 1.00 98.38 72 ASP A O 1
ATOM 572 N N . PHE A 1 73 ? 16.584 5.038 -23.087 1.00 98.56 73 PHE A N 1
ATOM 573 C CA . PHE A 1 73 ? 15.701 3.947 -22.668 1.00 98.56 73 PHE A CA 1
ATOM 574 C C . PHE A 1 73 ? 16.100 3.355 -21.309 1.00 98.56 73 PHE A C 1
ATOM 576 O O . PHE A 1 73 ? 15.267 3.230 -20.413 1.00 98.56 73 PHE A O 1
ATOM 583 N N . VAL A 1 74 ? 17.380 3.016 -21.114 1.00 98.44 74 VAL A N 1
ATOM 584 C CA . VAL A 1 74 ? 17.864 2.471 -19.832 1.00 98.44 74 VAL A CA 1
ATOM 585 C C . VAL A 1 74 ? 17.682 3.482 -18.696 1.00 98.44 74 VAL A C 1
ATOM 587 O O . VAL A 1 74 ? 17.364 3.098 -17.568 1.00 98.44 74 VAL A O 1
ATOM 590 N N . SER A 1 75 ? 17.869 4.771 -18.977 1.00 98.31 75 SER A N 1
ATOM 591 C CA . SER A 1 75 ? 17.701 5.843 -17.991 1.00 98.31 75 SER A CA 1
ATOM 592 C C . SER A 1 75 ? 16.234 6.018 -17.589 1.00 98.31 75 SER A C 1
ATOM 594 O O . SER A 1 75 ? 15.926 6.079 -16.397 1.00 98.31 75 SER A O 1
ATOM 596 N N . GLU A 1 76 ? 15.317 6.010 -18.555 1.00 98.62 76 GLU A N 1
ATOM 597 C CA . GLU A 1 76 ? 13.875 6.042 -18.302 1.00 98.62 76 GLU A CA 1
ATOM 598 C C . GLU A 1 76 ? 13.407 4.811 -17.523 1.00 98.62 76 GLU A C 1
ATOM 600 O O . GLU A 1 76 ? 12.666 4.953 -16.553 1.00 98.62 76 GLU A O 1
ATOM 605 N N . GLN A 1 77 ? 13.898 3.613 -17.860 1.00 98.56 77 GLN A N 1
ATOM 606 C CA . GLN A 1 77 ? 13.592 2.392 -17.107 1.00 98.56 77 GLN A CA 1
ATOM 607 C C . GLN A 1 77 ? 14.021 2.497 -15.638 1.00 98.56 77 GLN A C 1
ATOM 609 O O . GLN A 1 77 ? 13.263 2.125 -14.741 1.00 98.56 77 GLN A O 1
ATOM 614 N N . LYS A 1 78 ? 15.205 3.057 -15.356 1.00 98.25 78 LYS A N 1
ATOM 615 C CA . LYS A 1 78 ? 15.647 3.315 -13.974 1.00 98.25 78 LYS A CA 1
ATOM 616 C C . LYS A 1 78 ? 14.727 4.302 -13.253 1.00 98.25 78 LYS A C 1
ATOM 618 O O . LYS A 1 78 ? 14.391 4.069 -12.093 1.00 98.25 78 LYS A O 1
ATOM 623 N N . SER A 1 79 ? 14.304 5.369 -13.933 1.00 98.62 79 SER A N 1
ATOM 624 C CA . SER A 1 79 ? 13.360 6.353 -13.387 1.00 98.62 79 SER A CA 1
ATOM 625 C C . SER A 1 79 ? 12.004 5.718 -13.064 1.00 98.62 79 SER A C 1
ATOM 627 O O . SER A 1 79 ? 11.506 5.870 -11.950 1.00 98.62 79 SER A O 1
ATOM 629 N N . ILE A 1 80 ? 11.445 4.931 -13.989 1.00 98.56 80 ILE A N 1
ATOM 630 C CA . ILE A 1 80 ? 10.185 4.200 -13.798 1.00 98.56 80 ILE A CA 1
ATOM 631 C C . ILE A 1 80 ? 10.291 3.249 -12.605 1.00 98.56 80 ILE A C 1
ATOM 633 O O . ILE A 1 80 ? 9.431 3.274 -11.728 1.00 98.56 80 ILE A O 1
ATOM 637 N N . ASN A 1 81 ? 11.365 2.462 -12.521 1.00 98.69 81 ASN A N 1
ATOM 638 C CA . ASN A 1 81 ? 11.580 1.549 -11.400 1.00 98.69 81 ASN A CA 1
ATOM 639 C C . ASN A 1 81 ? 11.677 2.298 -10.063 1.00 98.69 81 ASN A C 1
ATOM 641 O O . ASN A 1 81 ? 11.083 1.872 -9.075 1.00 98.69 81 ASN A O 1
ATOM 645 N N . SER A 1 82 ? 12.361 3.446 -10.027 1.00 98.56 82 SER A N 1
ATOM 646 C CA . SER A 1 82 ? 12.421 4.285 -8.826 1.00 98.56 82 SER A CA 1
ATOM 647 C C . SER A 1 82 ? 11.042 4.820 -8.426 1.00 98.56 82 SER A C 1
ATOM 649 O O . SER A 1 82 ? 10.708 4.786 -7.243 1.00 98.56 82 SER A O 1
ATOM 651 N N . GLN A 1 83 ? 10.229 5.270 -9.386 1.00 98.69 83 GLN A N 1
ATOM 652 C CA . GLN A 1 83 ? 8.863 5.735 -9.126 1.00 98.69 83 GLN A CA 1
ATOM 653 C C . GLN A 1 83 ? 7.949 4.604 -8.641 1.00 98.69 83 GLN A C 1
ATOM 655 O O . GLN A 1 83 ? 7.116 4.825 -7.763 1.00 98.69 83 GLN A O 1
ATOM 660 N N . LEU A 1 84 ? 8.088 3.397 -9.196 1.00 98.75 84 LEU A N 1
ATOM 661 C CA . LEU A 1 84 ? 7.329 2.224 -8.761 1.00 98.75 84 LEU A CA 1
ATOM 662 C C . LEU A 1 84 ? 7.671 1.847 -7.320 1.00 98.75 84 LEU A C 1
ATOM 664 O O . LEU A 1 84 ? 6.754 1.704 -6.517 1.00 98.75 84 LEU A O 1
ATOM 668 N N . ASN A 1 85 ? 8.958 1.778 -6.975 1.00 98.75 85 ASN A N 1
ATOM 669 C CA . ASN A 1 85 ? 9.393 1.502 -5.604 1.00 98.75 85 ASN A CA 1
ATOM 670 C C . ASN A 1 85 ? 8.839 2.546 -4.624 1.00 98.75 85 ASN A C 1
ATOM 672 O O . ASN A 1 85 ? 8.214 2.186 -3.635 1.00 98.75 85 ASN A O 1
ATOM 676 N N . GLN A 1 86 ? 8.930 3.836 -4.962 1.00 98.69 86 GLN A N 1
ATOM 677 C CA . GLN A 1 86 ? 8.340 4.896 -4.138 1.00 98.69 86 GLN A CA 1
ATOM 678 C C . GLN A 1 86 ? 6.822 4.747 -3.974 1.00 98.69 86 GLN A C 1
ATOM 680 O O . GLN A 1 86 ? 6.282 4.992 -2.896 1.00 98.69 86 GLN A O 1
ATOM 685 N N . LYS A 1 87 ? 6.092 4.371 -5.033 1.00 98.62 87 LYS A N 1
ATOM 686 C CA . LYS A 1 87 ? 4.645 4.123 -4.936 1.00 98.62 87 LYS A CA 1
ATOM 687 C C . LYS A 1 87 ? 4.333 2.934 -4.030 1.00 98.62 87 LYS A C 1
ATOM 689 O O . LYS A 1 87 ? 3.365 3.022 -3.279 1.00 98.62 87 LYS A O 1
ATOM 694 N N . ILE A 1 88 ? 5.134 1.870 -4.084 1.00 98.75 88 ILE A N 1
ATOM 695 C CA . ILE A 1 88 ? 5.003 0.703 -3.203 1.00 98.75 88 ILE A CA 1
ATOM 696 C C . ILE A 1 88 ? 5.197 1.134 -1.747 1.00 98.75 88 ILE A C 1
ATOM 698 O O . ILE A 1 88 ? 4.286 0.930 -0.947 1.00 98.75 88 ILE A O 1
ATOM 702 N N . ASP A 1 89 ? 6.286 1.841 -1.441 1.00 98.69 89 ASP A N 1
ATOM 703 C CA . ASP A 1 89 ? 6.580 2.333 -0.088 1.00 98.69 89 ASP A CA 1
ATOM 704 C C . ASP A 1 89 ? 5.457 3.238 0.450 1.00 98.69 89 ASP A C 1
ATOM 706 O O . ASP A 1 89 ? 5.052 3.151 1.611 1.00 98.69 89 ASP A O 1
ATOM 710 N N . ASN A 1 90 ? 4.899 4.099 -0.405 1.00 98.75 90 ASN A N 1
ATOM 711 C CA . ASN A 1 90 ? 3.799 4.989 -0.033 1.00 98.75 90 ASN A CA 1
ATOM 712 C C . ASN A 1 90 ? 2.498 4.230 0.259 1.00 98.75 90 ASN A C 1
ATOM 714 O O . ASN A 1 90 ? 1.780 4.573 1.205 1.00 98.75 90 ASN A O 1
ATOM 718 N N . VAL A 1 91 ? 2.174 3.217 -0.552 1.00 98.75 91 VAL A N 1
ATOM 719 C CA . VAL A 1 91 ? 1.001 2.360 -0.332 1.00 98.75 91 VAL A CA 1
ATOM 720 C C . VAL A 1 91 ? 1.176 1.561 0.954 1.00 98.75 91 VAL A C 1
ATOM 722 O O . VAL A 1 91 ? 0.274 1.575 1.790 1.00 98.75 91 VAL A O 1
ATOM 725 N N . GLU A 1 92 ? 2.339 0.943 1.150 1.00 98.69 92 GLU A N 1
ATOM 726 C CA . GLU A 1 92 ? 2.677 0.194 2.361 1.00 98.69 92 GLU A CA 1
ATOM 727 C C . GLU A 1 92 ? 2.572 1.081 3.609 1.00 98.69 92 GLU A C 1
ATOM 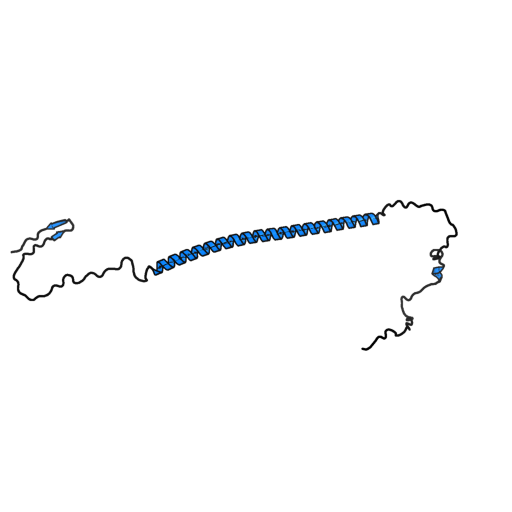729 O O . GLU A 1 92 ? 1.844 0.755 4.546 1.00 98.69 92 GLU A O 1
ATOM 734 N N . SER A 1 93 ? 3.188 2.268 3.590 1.00 98.69 93 SER A N 1
ATOM 735 C CA . SER A 1 93 ? 3.115 3.229 4.697 1.00 98.69 93 SER A CA 1
ATOM 736 C C . SER A 1 93 ? 1.679 3.669 5.002 1.00 98.69 93 SER A C 1
ATOM 738 O O . SER A 1 93 ? 1.285 3.774 6.166 1.00 98.69 93 SER A O 1
ATOM 740 N N . THR A 1 94 ? 0.871 3.915 3.968 1.00 98.81 94 THR A N 1
ATOM 741 C CA . THR A 1 94 ? -0.532 4.320 4.132 1.00 98.81 94 THR A CA 1
ATOM 742 C C . THR A 1 94 ? -1.371 3.199 4.739 1.00 98.81 94 THR A C 1
ATOM 744 O O . THR A 1 94 ? -2.197 3.461 5.617 1.00 98.81 94 THR A O 1
ATOM 747 N N . LEU A 1 95 ? -1.176 1.959 4.285 1.00 98.81 95 LEU A N 1
ATOM 748 C CA . LEU A 1 95 ? -1.881 0.797 4.819 1.00 98.81 95 LEU A CA 1
ATOM 749 C C . LEU A 1 95 ? -1.486 0.533 6.271 1.00 98.81 95 LEU A C 1
ATOM 751 O O . LEU A 1 95 ? -2.380 0.411 7.106 1.00 98.81 95 LEU A O 1
ATOM 755 N N . ASN A 1 96 ? -0.190 0.557 6.589 1.00 98.81 96 ASN A N 1
ATOM 756 C CA . ASN A 1 96 ? 0.302 0.376 7.956 1.00 98.81 96 ASN A CA 1
ATOM 757 C C . ASN A 1 96 ? -0.314 1.404 8.913 1.00 98.81 96 ASN A C 1
ATOM 759 O O . ASN A 1 96 ? -0.906 1.024 9.916 1.00 98.81 96 ASN A O 1
ATOM 763 N N . LYS A 1 97 ? -0.335 2.696 8.549 1.00 98.69 97 LYS A N 1
ATOM 764 C CA . LYS A 1 97 ? -0.973 3.742 9.373 1.00 98.69 97 LYS A CA 1
ATOM 765 C C . LYS A 1 97 ? -2.464 3.500 9.621 1.00 98.69 97 LYS A C 1
ATOM 767 O O . LYS A 1 97 ? -2.957 3.782 10.712 1.00 98.69 97 LYS A O 1
ATOM 772 N N . LYS A 1 98 ? -3.202 3.013 8.617 1.00 98.62 98 LYS A N 1
ATOM 773 C CA . LYS A 1 98 ? -4.628 2.683 8.779 1.00 98.62 98 LYS A CA 1
ATOM 774 C C . LYS A 1 98 ? -4.822 1.482 9.699 1.00 98.62 98 LYS A C 1
ATOM 776 O O . LYS A 1 98 ? -5.709 1.521 10.546 1.00 98.62 98 LYS A O 1
ATOM 781 N N . ILE A 1 99 ? -3.997 0.449 9.538 1.00 98.69 99 ILE A N 1
ATOM 782 C CA . ILE A 1 99 ? -4.025 -0.756 10.372 1.00 98.69 99 ILE A CA 1
ATOM 783 C C . ILE A 1 99 ? -3.701 -0.397 11.823 1.00 98.69 99 ILE A C 1
ATOM 785 O O . ILE A 1 99 ? -4.476 -0.754 12.704 1.00 98.69 99 ILE A O 1
ATOM 789 N N . ASP A 1 100 ? -2.643 0.378 12.065 1.00 98.62 100 ASP A N 1
ATOM 790 C CA . ASP A 1 100 ? -2.266 0.841 13.403 1.00 98.62 100 ASP A CA 1
ATOM 791 C C . ASP A 1 100 ? -3.379 1.684 14.034 1.00 98.62 100 ASP A C 1
ATOM 793 O O . ASP A 1 100 ? -3.742 1.482 15.191 1.00 98.62 100 ASP A O 1
ATOM 797 N N . GLY A 1 101 ? -3.978 2.602 13.267 1.00 98.75 101 GLY A N 1
ATOM 798 C CA . GLY A 1 101 ? -5.107 3.411 13.730 1.00 98.75 101 GLY A CA 1
ATOM 799 C C . GLY A 1 101 ? -6.304 2.559 14.156 1.00 98.75 101 GLY A C 1
ATOM 800 O O . GLY A 1 101 ? -6.819 2.724 15.262 1.00 98.75 101 GLY A O 1
ATOM 801 N N . MET A 1 102 ? -6.712 1.608 13.312 1.00 98.62 102 MET A N 1
ATOM 802 C CA . MET A 1 102 ? -7.803 0.681 13.623 1.00 98.62 102 MET A CA 1
ATOM 803 C C . MET A 1 102 ? -7.472 -0.227 14.811 1.00 98.62 102 MET A C 1
ATOM 805 O O . MET A 1 102 ? -8.328 -0.458 15.661 1.00 98.62 102 MET A O 1
ATOM 809 N N . HIS A 1 103 ? -6.241 -0.736 14.885 1.00 98.75 103 HIS A N 1
ATOM 810 C CA . HIS A 1 103 ? -5.785 -1.577 15.986 1.00 98.75 103 HIS A CA 1
ATOM 811 C C . HIS A 1 103 ? -5.840 -0.820 17.315 1.00 98.75 103 HIS A C 1
ATOM 813 O O . HIS A 1 103 ? -6.394 -1.330 18.287 1.00 98.75 103 HIS A O 1
ATOM 819 N N . ASN A 1 104 ? -5.359 0.423 17.336 1.00 98.69 104 ASN A N 1
ATOM 820 C CA . ASN A 1 104 ? -5.397 1.281 18.517 1.00 98.69 104 ASN A CA 1
ATOM 821 C C . ASN A 1 104 ? -6.835 1.588 18.960 1.00 98.69 104 ASN A C 1
ATOM 823 O O . ASN A 1 104 ? -7.141 1.493 20.147 1.00 98.69 104 ASN A O 1
ATOM 827 N N . GLU A 1 105 ? -7.735 1.910 18.026 1.00 98.81 105 GLU A N 1
ATOM 828 C CA . GLU A 1 105 ? -9.148 2.161 18.342 1.00 98.81 105 GLU A CA 1
ATOM 829 C C . GLU A 1 105 ? -9.831 0.911 18.923 1.00 98.81 105 GLU A C 1
ATOM 831 O O . GLU A 1 105 ? -10.556 0.989 19.920 1.00 98.81 105 GLU A O 1
ATOM 836 N N . LEU A 1 106 ? -9.588 -0.257 18.321 1.00 98.81 106 LEU A N 1
ATOM 837 C CA . LEU A 1 106 ? -10.122 -1.528 18.804 1.00 98.81 106 LEU A CA 1
ATOM 838 C C . LEU A 1 106 ? -9.555 -1.893 20.177 1.00 98.81 106 LEU A C 1
ATOM 840 O O . LEU A 1 106 ? -10.327 -2.289 21.049 1.00 98.81 106 LEU A O 1
ATOM 844 N N . SER A 1 107 ? -8.250 -1.708 20.395 1.00 98.75 107 SER A N 1
ATOM 845 C CA . SER A 1 107 ? -7.609 -1.948 21.692 1.00 98.75 107 SER A CA 1
ATOM 846 C C . SER A 1 107 ? -8.250 -1.092 22.783 1.00 98.75 107 SER A C 1
ATOM 848 O O . SER A 1 107 ? -8.677 -1.623 23.801 1.00 98.75 107 SER A O 1
ATOM 850 N N . GLN A 1 108 ? -8.448 0.207 22.533 1.00 98.75 108 GLN A N 1
ATOM 851 C CA . GLN A 1 108 ? -9.107 1.101 23.491 1.00 98.75 108 GLN A CA 1
ATOM 852 C C . GLN A 1 108 ? -10.551 0.677 23.794 1.00 98.75 108 GLN A C 1
ATOM 854 O O . GLN A 1 108 ? -10.992 0.717 24.944 1.00 98.75 108 GLN A O 1
ATOM 859 N N . LYS A 1 109 ? -11.317 0.261 22.778 1.00 98.75 109 LYS A N 1
ATOM 860 C CA . LYS A 1 109 ? -12.679 -0.262 22.978 1.00 98.75 109 LYS A CA 1
ATOM 861 C C . LYS A 1 109 ? -12.673 -1.534 23.830 1.00 98.75 109 LYS A C 1
ATOM 863 O O . LYS A 1 109 ? -13.535 -1.669 24.697 1.00 98.75 109 LYS A O 1
ATOM 868 N N . ILE A 1 110 ? -11.709 -2.430 23.619 1.00 98.81 110 ILE A N 1
ATOM 869 C CA . ILE A 1 110 ? -11.533 -3.646 24.424 1.00 98.81 110 ILE A CA 1
ATOM 870 C C . ILE A 1 110 ? -11.190 -3.286 25.872 1.00 98.81 110 ILE A C 1
ATOM 872 O O . ILE A 1 110 ? -11.856 -3.790 26.775 1.00 98.81 110 ILE A O 1
ATOM 876 N N . ASP A 1 111 ? -10.237 -2.381 26.098 1.00 98.62 111 ASP A N 1
ATOM 877 C CA . ASP A 1 111 ? -9.839 -1.936 27.441 1.00 98.62 111 ASP A CA 1
ATOM 878 C C . ASP A 1 111 ? -11.029 -1.337 28.205 1.00 98.62 111 ASP A C 1
ATOM 880 O O . ASP A 1 111 ? -11.289 -1.681 29.362 1.00 98.62 111 ASP A O 1
ATOM 884 N N . ASN A 1 112 ? -11.827 -0.501 27.534 1.00 98.62 112 ASN A N 1
ATOM 885 C CA . ASN A 1 112 ? -13.041 0.079 28.108 1.00 98.62 112 ASN A CA 1
ATOM 886 C C . ASN A 1 112 ? -14.080 -0.992 28.478 1.00 98.62 112 ASN A C 1
ATOM 888 O O . ASN A 1 112 ? -14.669 -0.938 29.558 1.00 98.62 112 ASN A O 1
ATOM 892 N N . ILE A 1 113 ? -14.296 -1.988 27.614 1.00 98.62 113 ILE A N 1
ATOM 893 C CA . ILE A 1 113 ? -15.224 -3.093 27.892 1.00 98.62 113 ILE A CA 1
ATOM 894 C C . ILE A 1 113 ? -14.723 -3.939 29.066 1.00 98.62 113 ILE A C 1
ATOM 896 O O . ILE A 1 113 ? -15.501 -4.252 29.967 1.00 98.62 113 ILE A O 1
ATOM 900 N N . GLN A 1 114 ? -13.433 -4.281 29.098 1.00 98.31 114 GLN A N 1
ATOM 901 C CA . GLN A 1 114 ? -12.828 -5.016 30.211 1.00 98.31 114 GLN A CA 1
ATOM 902 C C . GLN A 1 114 ? -12.978 -4.253 31.533 1.00 98.31 114 GLN A C 1
ATOM 904 O O . GLN A 1 114 ? -13.318 -4.850 32.561 1.00 98.31 114 GLN A O 1
ATOM 909 N N . TYR A 1 115 ? -12.809 -2.929 31.505 1.00 98.38 115 TYR A N 1
ATOM 910 C CA . TYR A 1 115 ? -13.055 -2.068 32.657 1.00 98.38 115 TYR A CA 1
ATOM 911 C C . TYR A 1 115 ? -14.517 -2.133 33.125 1.00 98.38 115 TYR A C 1
ATOM 913 O O . TYR A 1 115 ? -14.780 -2.346 34.314 1.00 98.38 115 TYR A O 1
ATOM 921 N N . SER A 1 116 ? -15.481 -2.011 32.208 1.00 98.06 116 SER A N 1
ATOM 922 C CA . SER A 1 116 ? -16.911 -2.121 32.525 1.00 98.06 116 SER A CA 1
ATOM 923 C C . SER A 1 116 ? -17.282 -3.496 33.090 1.00 98.06 116 SER A C 1
ATOM 925 O O . SER A 1 116 ? -17.999 -3.568 34.090 1.00 98.06 116 SER A O 1
ATOM 927 N N . ILE A 1 117 ? -16.760 -4.584 32.513 1.00 97.19 117 ILE A N 1
ATOM 928 C CA . ILE A 1 117 ? -16.961 -5.954 33.013 1.00 97.19 117 ILE A CA 1
ATOM 929 C C . ILE A 1 117 ? -16.399 -6.097 34.429 1.00 97.19 117 ILE A C 1
ATOM 931 O O . ILE A 1 117 ? -17.065 -6.657 35.301 1.00 97.19 117 ILE A O 1
ATOM 935 N N . SER A 1 118 ? -15.208 -5.555 34.687 1.00 96.12 118 SER A N 1
ATOM 936 C CA . SER A 1 118 ? -14.584 -5.587 36.014 1.00 96.12 118 SER A CA 1
ATOM 937 C C . SER A 1 118 ? -15.441 -4.854 37.051 1.00 96.12 118 SER A C 1
ATOM 939 O O . SER A 1 118 ? -15.693 -5.378 38.136 1.00 96.12 118 SER A O 1
ATOM 941 N N . ARG A 1 119 ? -15.966 -3.668 36.710 1.00 95.19 119 ARG A N 1
ATOM 942 C CA . ARG A 1 119 ? -16.895 -2.914 37.571 1.00 95.19 119 ARG A CA 1
ATOM 943 C C . ARG A 1 119 ? -18.185 -3.687 37.849 1.00 95.19 119 ARG A C 1
ATOM 945 O O . ARG A 1 119 ? -18.588 -3.767 39.006 1.00 95.19 119 ARG A O 1
ATOM 952 N N . LEU A 1 120 ? -18.804 -4.271 36.823 1.00 94.44 120 LEU A N 1
ATOM 953 C CA . LEU A 1 120 ? -20.035 -5.053 36.967 1.00 94.44 120 LEU A CA 1
ATOM 954 C C . LEU A 1 120 ? -19.820 -6.303 37.828 1.00 94.44 120 LEU A C 1
ATOM 956 O O . LEU A 1 120 ? -20.634 -6.603 38.697 1.00 94.44 120 LEU A O 1
ATOM 960 N N . THR A 1 121 ? -18.710 -7.009 37.613 1.00 90.19 121 THR A N 1
ATOM 961 C CA . THR A 1 121 ? -18.356 -8.211 38.378 1.00 90.19 121 THR A CA 1
ATOM 962 C C . THR A 1 121 ? -18.178 -7.876 39.855 1.00 90.19 121 THR A C 1
ATOM 964 O O . THR A 1 121 ? -18.752 -8.557 40.699 1.00 90.19 121 THR A O 1
ATOM 967 N N . ASN A 1 122 ? -17.477 -6.778 40.159 1.00 86.44 122 ASN A N 1
ATOM 968 C CA . ASN A 1 122 ? -17.307 -6.289 41.528 1.00 86.44 122 ASN A CA 1
ATOM 969 C C . ASN A 1 122 ? -18.637 -5.856 42.171 1.00 86.44 122 ASN A C 1
ATOM 971 O O . ASN A 1 122 ? -18.848 -6.091 43.357 1.00 86.44 122 ASN A O 1
ATOM 975 N N . LEU A 1 123 ? -19.553 -5.250 41.406 1.00 85.75 123 LEU A N 1
ATOM 976 C CA . LEU A 1 123 ? -20.896 -4.910 41.895 1.00 85.75 123 LEU A CA 1
ATOM 977 C C . LEU A 1 123 ? -21.744 -6.156 42.200 1.00 85.75 123 LEU A C 1
ATOM 979 O O . LEU A 1 123 ? -22.522 -6.164 43.151 1.00 85.75 123 LEU A O 1
ATOM 983 N N . ASN A 1 124 ? -21.592 -7.222 41.418 1.00 73.38 124 ASN A N 1
ATOM 984 C CA . ASN A 1 124 ? -22.329 -8.464 41.635 1.00 73.38 124 ASN A CA 1
ATOM 985 C C . ASN A 1 124 ? -21.779 -9.281 42.820 1.00 73.38 124 ASN A C 1
ATOM 987 O O . ASN A 1 124 ? -22.530 -10.021 43.440 1.00 73.38 124 ASN A O 1
ATOM 991 N N . THR A 1 125 ? -20.495 -9.147 43.174 1.00 69.19 125 THR A N 1
ATOM 992 C CA . THR A 1 125 ? -19.944 -9.757 44.399 1.00 69.19 125 THR A CA 1
ATOM 993 C C . THR A 1 125 ? -20.332 -9.011 45.670 1.00 69.19 125 THR A C 1
ATOM 995 O O . THR A 1 125 ? -20.532 -9.667 46.689 1.00 69.19 125 THR A O 1
ATOM 998 N N . VAL A 1 126 ? -20.465 -7.676 45.639 1.00 62.56 126 VAL A N 1
ATOM 999 C CA . VAL A 1 126 ? -20.948 -6.917 46.815 1.00 62.56 126 VAL A CA 1
ATOM 1000 C C . VAL A 1 126 ? -22.445 -7.114 47.074 1.00 62.56 126 VAL A C 1
ATOM 1002 O O . VAL A 1 126 ? -22.881 -7.007 48.217 1.00 62.56 126 VAL A O 1
ATOM 1005 N N . ASN A 1 127 ? -23.228 -7.467 46.049 1.00 60.31 127 ASN A N 1
ATOM 1006 C CA . ASN A 1 127 ? -24.556 -8.052 46.227 1.00 60.31 127 ASN A CA 1
ATOM 1007 C C . ASN A 1 127 ? -24.395 -9.539 46.571 1.00 60.31 127 ASN A C 1
ATOM 1009 O O . ASN A 1 127 ? -24.552 -10.410 45.718 1.00 60.31 127 ASN A O 1
ATOM 1013 N N . GLU A 1 128 ? -24.033 -9.838 47.818 1.00 58.06 128 GLU A N 1
ATOM 1014 C CA . GLU A 1 128 ? -23.902 -11.209 48.316 1.00 58.06 128 GLU A CA 1
ATOM 1015 C C . GLU A 1 128 ? -25.057 -12.108 47.833 1.00 58.06 128 GLU A C 1
ATOM 1017 O O . GLU A 1 128 ? -26.234 -11.734 47.916 1.00 58.06 128 GLU A O 1
ATOM 1022 N N . LYS A 1 129 ? -24.729 -13.315 47.340 1.00 55.38 129 LYS A N 1
ATOM 1023 C CA . LYS A 1 129 ? -25.716 -14.324 46.921 1.00 55.38 129 LYS A CA 1
ATOM 1024 C C . LYS A 1 129 ? -26.725 -14.567 48.051 1.00 55.38 129 LYS A C 1
ATOM 1026 O O . LYS A 1 129 ? -26.439 -15.304 48.988 1.00 55.38 129 LYS A O 1
ATOM 1031 N N . GLY A 1 130 ? -27.916 -13.980 47.931 1.00 57.66 130 GLY A N 1
ATOM 1032 C CA . GLY A 1 130 ? -29.054 -14.245 48.814 1.00 57.66 130 GLY A CA 1
ATOM 1033 C C . GLY A 1 130 ? -29.485 -13.112 49.750 1.00 57.66 130 GLY A C 1
ATOM 1034 O O . GLY A 1 130 ? -30.438 -13.320 50.502 1.00 57.66 130 GLY A O 1
ATOM 1035 N N . LYS A 1 131 ? -28.870 -11.921 49.711 1.00 61.88 131 LYS A N 1
ATOM 1036 C CA . LYS A 1 131 ? -29.300 -10.786 50.549 1.00 61.88 131 LYS A CA 1
ATOM 1037 C C . LYS A 1 131 ? -29.937 -9.675 49.713 1.00 61.88 131 LYS A C 1
ATOM 1039 O O . LYS A 1 131 ? -29.274 -8.767 49.228 1.00 61.88 131 LYS A O 1
ATOM 1044 N N . PHE A 1 132 ? -31.255 -9.763 49.533 1.00 61.81 132 PHE A N 1
ATOM 1045 C CA . PHE A 1 132 ? -32.038 -8.655 48.987 1.00 61.81 132 PHE A CA 1
ATOM 1046 C C . PHE A 1 132 ? -32.062 -7.486 49.990 1.00 61.81 132 PHE A C 1
ATOM 1048 O O . PHE A 1 132 ? -32.129 -7.745 51.194 1.00 61.81 132 PHE A O 1
ATOM 1055 N N . PRO A 1 133 ? -32.079 -6.218 49.529 1.00 63.44 133 PRO A N 1
ATOM 1056 C CA . PRO A 1 133 ? -32.221 -5.042 50.400 1.00 63.44 133 PRO A CA 1
ATOM 1057 C C . PRO A 1 133 ? -33.438 -5.137 51.332 1.00 63.44 133 PRO A C 1
ATOM 1059 O O . PRO A 1 133 ? -33.433 -4.616 52.441 1.00 63.44 133 PRO A O 1
ATOM 1062 N N . SER A 1 134 ? -34.472 -5.850 50.886 1.00 63.75 134 SER A N 1
ATOM 1063 C CA . SER A 1 134 ? -35.647 -6.226 51.659 1.00 63.75 134 SER A CA 1
ATOM 1064 C C . SER A 1 134 ? -35.513 -7.659 52.191 1.00 63.75 134 SER A C 1
ATOM 1066 O O . SER A 1 134 ? -36.137 -8.583 51.662 1.00 63.75 134 SER A O 1
ATOM 1068 N N . GLN A 1 135 ? -34.701 -7.880 53.226 1.00 67.19 135 GLN A N 1
ATOM 1069 C CA . GLN A 1 135 ? -34.831 -9.109 54.012 1.00 67.19 135 GLN A CA 1
ATOM 1070 C C . GLN A 1 135 ? -35.997 -8.941 54.995 1.00 67.19 135 GLN A C 1
ATOM 1072 O O . GLN A 1 135 ? -36.019 -7.955 55.732 1.00 67.19 135 GLN A O 1
ATOM 1077 N N . PRO A 1 136 ? -36.973 -9.867 55.037 1.00 66.75 136 PRO A N 1
ATOM 1078 C CA . PRO A 1 136 ? -38.008 -9.818 56.057 1.00 66.75 136 PRO A CA 1
ATOM 1079 C C . PRO A 1 136 ? -37.354 -9.985 57.434 1.00 66.75 136 PRO A C 1
ATOM 1081 O O . PRO A 1 136 ? -36.711 -10.998 57.712 1.00 66.75 136 PRO A O 1
ATOM 1084 N N . HIS A 1 137 ? -37.499 -8.978 58.294 1.00 68.00 137 HIS A N 1
ATOM 1085 C CA . HIS A 1 137 ? -37.115 -9.089 59.697 1.00 68.00 137 HIS A CA 1
ATOM 1086 C C . HIS A 1 137 ? -38.031 -10.112 60.384 1.00 68.00 137 HIS A C 1
ATOM 1088 O O . HIS A 1 137 ? -39.238 -10.132 60.131 1.00 68.00 137 HIS A O 1
ATOM 1094 N N . GLN A 1 138 ? -37.474 -10.968 61.250 1.00 69.62 138 GLN A N 1
ATOM 1095 C CA . GLN A 1 138 ? -38.296 -11.831 62.099 1.00 69.62 138 GLN A CA 1
ATOM 1096 C C . GLN A 1 138 ? -39.257 -10.953 62.907 1.00 69.62 138 GLN A C 1
ATOM 1098 O O . GLN A 1 138 ? -38.823 -10.044 63.612 1.00 69.62 138 GLN A O 1
ATOM 1103 N N . ASN A 1 139 ? -40.557 -11.237 62.804 1.00 59.03 139 ASN A N 1
ATOM 1104 C CA . ASN A 1 139 ? -41.553 -10.650 63.689 1.00 59.03 139 ASN A CA 1
ATOM 1105 C C . ASN A 1 139 ? -41.167 -11.017 65.133 1.00 59.03 139 ASN A C 1
ATOM 1107 O O . ASN A 1 139 ? -41.075 -12.221 65.401 1.00 59.03 139 ASN A O 1
ATOM 1111 N N . PRO A 1 140 ? -40.915 -10.055 66.041 1.00 67.88 140 PRO A N 1
ATOM 1112 C CA . PRO A 1 140 ? -40.604 -10.359 67.430 1.00 67.88 140 PRO A CA 1
ATOM 1113 C C . PRO A 1 140 ? -41.807 -11.056 68.074 1.00 67.88 140 PRO A C 1
ATOM 1115 O O . PRO A 1 140 ? -42.744 -10.432 68.567 1.00 67.88 140 PRO A O 1
ATOM 1118 N N . LYS A 1 141 ? -41.796 -12.389 68.044 1.00 66.12 141 LYS A N 1
ATOM 1119 C CA . LYS A 1 141 ? -42.699 -13.218 68.834 1.00 66.12 141 LYS A CA 1
ATOM 1120 C C . LYS A 1 141 ? -42.141 -13.240 70.252 1.00 66.12 141 LYS A C 1
ATOM 1122 O O . LYS A 1 141 ? -41.079 -13.813 70.460 1.00 66.12 141 LYS A O 1
ATOM 1127 N N . GLY A 1 142 ? -42.845 -12.621 71.198 1.00 56.84 142 GLY A N 1
ATOM 1128 C CA . GLY A 1 142 ? -42.547 -12.801 72.624 1.00 56.84 142 GLY A CA 1
ATOM 1129 C C . GLY A 1 142 ? -42.573 -11.558 73.508 1.00 56.84 142 GLY A C 1
ATOM 1130 O O . GLY A 1 142 ? -42.375 -11.701 74.702 1.00 56.84 142 GLY A O 1
ATOM 1131 N N . ILE A 1 143 ? -42.869 -10.352 73.004 1.00 51.19 143 ILE A N 1
ATOM 1132 C CA . ILE A 1 143 ? -42.999 -9.174 73.899 1.00 51.19 143 ILE A CA 1
ATOM 1133 C C . ILE A 1 143 ? -44.271 -9.206 74.768 1.00 51.19 143 ILE A C 1
ATOM 1135 O O . ILE A 1 143 ? -44.482 -8.335 75.606 1.00 51.19 143 ILE A O 1
ATOM 1139 N N . HIS A 1 144 ? -45.118 -10.216 74.577 1.00 56.97 144 HIS A N 1
ATOM 1140 C CA . HIS A 1 144 ? -46.197 -10.550 75.493 1.00 56.97 144 HIS A CA 1
ATOM 1141 C C . HIS A 1 144 ? -46.047 -12.014 75.907 1.00 56.97 144 HIS A C 1
ATOM 1143 O O . HIS A 1 144 ? -46.853 -12.874 75.561 1.00 56.97 144 HIS A O 1
ATOM 1149 N N . GLU A 1 145 ? -44.942 -12.317 76.585 1.00 55.41 145 GLU A N 1
ATOM 1150 C CA . GLU A 1 145 ? -44.884 -13.483 77.456 1.00 55.41 145 GLU A CA 1
ATOM 1151 C C . GLU A 1 145 ? -45.857 -13.198 78.606 1.00 55.41 145 GLU A C 1
ATOM 1153 O O . GLU A 1 145 ? -45.550 -12.462 79.542 1.00 55.41 145 GLU A O 1
ATOM 1158 N N . VAL A 1 146 ? -47.095 -13.680 78.463 1.00 58.88 146 VAL A N 1
ATOM 1159 C CA . VAL A 1 146 ? -48.030 -13.766 79.584 1.00 58.88 146 VAL A CA 1
ATOM 1160 C C . VAL A 1 146 ? -47.423 -14.792 80.527 1.00 58.88 146 VAL A C 1
ATOM 1162 O O . VAL A 1 146 ? -47.580 -15.997 80.341 1.00 58.88 146 VAL A O 1
ATOM 1165 N N . GLU A 1 147 ? -46.656 -14.290 81.491 1.00 48.66 147 GLU A N 1
ATOM 1166 C CA . GLU A 1 147 ? -46.254 -15.018 82.683 1.00 48.66 147 GLU A CA 1
ATOM 1167 C C . GLU A 1 147 ? -47.550 -15.522 83.331 1.00 48.66 147 GLU A C 1
ATOM 1169 O O . GLU A 1 147 ? -48.319 -14.747 83.901 1.00 48.66 147 GLU A O 1
ATOM 1174 N N . SER A 1 148 ? -47.853 -16.812 83.179 1.00 55.03 148 SER A N 1
ATOM 1175 C CA . SER A 1 148 ? -48.931 -17.452 83.924 1.00 55.03 148 SER A CA 1
ATOM 1176 C C . SER A 1 148 ? -48.471 -17.580 85.372 1.00 55.03 148 SER A C 1
ATOM 1178 O O . SER A 1 148 ? -47.945 -18.614 85.784 1.00 55.03 148 SER A O 1
ATOM 1180 N N . LYS A 1 149 ? -48.607 -16.491 86.129 1.00 39.16 149 LYS A N 1
ATOM 1181 C CA . LYS A 1 149 ? -48.639 -16.560 87.582 1.00 39.16 149 LYS A CA 1
ATOM 1182 C C . LYS A 1 149 ? -50.057 -16.900 87.995 1.00 39.16 149 LYS A C 1
ATOM 1184 O O . LYS A 1 149 ? -50.967 -16.084 87.868 1.00 39.16 149 LYS A O 1
ATOM 1189 N N . ASP A 1 150 ? -50.204 -18.130 88.466 1.00 50.12 150 ASP A N 1
ATOM 1190 C CA . ASP A 1 150 ? -51.300 -18.552 89.321 1.00 50.12 150 ASP A CA 1
ATOM 1191 C C . ASP A 1 150 ? -51.252 -17.710 90.602 1.00 50.12 150 ASP A C 1
ATOM 1193 O O .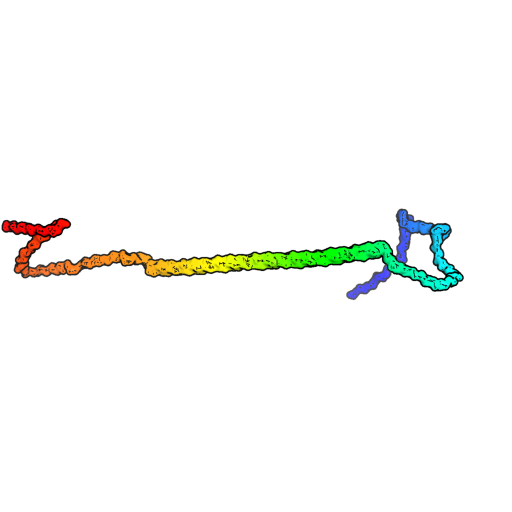 ASP A 1 150 ? -50.591 -18.076 91.571 1.00 50.12 150 ASP A O 1
ATOM 1197 N N . GLU A 1 151 ? -51.895 -16.544 90.607 1.00 45.25 151 GLU A N 1
ATOM 1198 C CA . GLU A 1 151 ? -52.147 -15.829 91.853 1.00 45.25 151 GLU A CA 1
ATOM 1199 C C . GLU A 1 151 ? -53.416 -14.976 91.750 1.00 45.25 151 GLU A C 1
ATOM 1201 O O . GLU A 1 151 ? -53.532 -14.060 90.933 1.00 45.25 151 GLU A O 1
ATOM 1206 N N . ASP A 1 152 ? -54.384 -15.340 92.591 1.00 47.34 152 ASP A N 1
ATOM 1207 C CA . ASP A 1 152 ? -55.648 -14.658 92.849 1.00 47.34 152 ASP A CA 1
ATOM 1208 C C . ASP A 1 152 ? -55.489 -13.130 92.900 1.00 47.34 152 ASP A C 1
ATOM 1210 O O . ASP A 1 152 ? -54.858 -12.575 93.803 1.00 47.34 152 ASP A O 1
ATOM 1214 N N . SER A 1 153 ? -56.145 -12.408 91.988 1.00 48.66 153 SER A N 1
ATOM 1215 C CA . SER A 1 153 ? -56.410 -10.987 92.207 1.00 48.66 153 SER A CA 1
ATOM 1216 C C . SER A 1 153 ? -57.695 -10.539 91.525 1.00 48.66 153 SER A C 1
ATOM 1218 O O . SER A 1 153 ? -57.752 -10.224 90.337 1.00 48.66 153 SER A O 1
ATOM 1220 N N . SER A 1 154 ? -58.751 -10.486 92.333 1.00 56.78 154 SER A N 1
ATOM 1221 C CA . SER A 1 154 ? -60.027 -9.856 92.027 1.00 56.78 154 SER A CA 1
ATOM 1222 C C . SER A 1 154 ? -59.832 -8.382 91.647 1.00 56.78 154 SER A C 1
ATOM 1224 O O . SER A 1 154 ? -59.670 -7.520 92.514 1.00 56.78 154 SER A O 1
ATOM 1226 N N . LYS A 1 155 ? -59.873 -8.071 90.353 1.00 51.00 155 LYS A N 1
ATOM 1227 C CA . LYS A 1 155 ? -60.138 -6.722 89.833 1.00 51.00 155 LYS A CA 1
ATOM 1228 C C . LYS A 1 155 ? -60.724 -6.856 88.433 1.00 51.00 155 LYS A C 1
ATOM 1230 O O . LYS A 1 155 ? -60.029 -6.715 87.432 1.00 51.00 155 LYS A O 1
ATOM 1235 N N . VAL A 1 156 ? -62.021 -7.152 88.385 1.00 46.53 156 VAL A N 1
ATOM 1236 C CA . VAL A 1 156 ? -62.817 -6.991 87.166 1.00 46.53 156 VAL A CA 1
ATOM 1237 C C . VAL A 1 156 ? -62.810 -5.495 86.858 1.00 46.53 156 VAL A C 1
ATOM 1239 O O . VAL A 1 156 ? -63.368 -4.695 87.604 1.00 46.53 156 VAL A O 1
ATOM 1242 N N . ARG A 1 157 ? -62.052 -5.100 85.837 1.00 56.66 157 ARG A N 1
ATOM 1243 C CA . ARG A 1 157 ? -62.209 -3.794 85.201 1.00 56.66 157 ARG A CA 1
ATOM 1244 C C . ARG A 1 157 ? -63.156 -4.020 84.039 1.00 56.66 157 ARG A C 1
ATOM 1246 O O . ARG A 1 157 ? -62.839 -4.841 83.180 1.00 56.66 157 ARG A O 1
ATOM 1253 N N . ASP A 1 158 ? -64.278 -3.316 84.034 1.00 58.25 158 ASP A N 1
ATOM 1254 C CA . ASP A 1 158 ? -65.234 -3.361 82.935 1.00 58.25 158 ASP A CA 1
ATOM 1255 C C . ASP A 1 158 ? -64.532 -2.922 81.647 1.00 58.25 158 ASP A C 1
ATOM 1257 O O . ASP A 1 158 ? -64.018 -1.806 81.526 1.00 58.25 158 ASP A O 1
ATOM 1261 N N . VAL A 1 159 ? -64.410 -3.861 80.710 1.00 56.81 159 VAL A N 1
ATOM 1262 C CA . VAL A 1 159 ? -63.778 -3.630 79.413 1.00 56.81 159 VAL A CA 1
ATOM 1263 C C . VAL A 1 159 ? -64.860 -3.138 78.466 1.00 56.81 159 VAL A C 1
ATOM 1265 O O . VAL A 1 159 ? -65.666 -3.920 77.970 1.00 56.81 159 VAL A O 1
ATOM 1268 N N . GLN A 1 160 ? -64.864 -1.836 78.197 1.00 62.72 160 GLN A N 1
ATOM 1269 C CA . GLN A 1 160 ?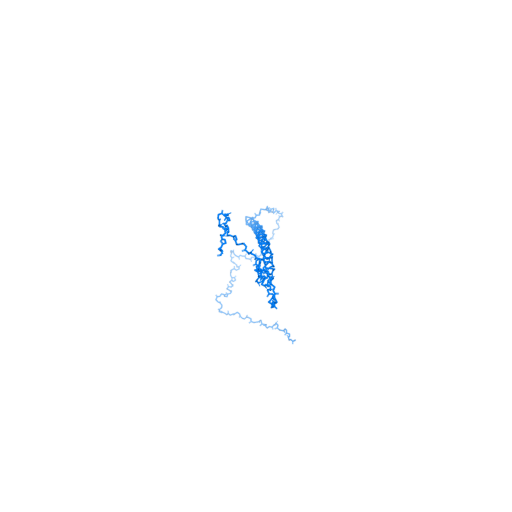 -65.781 -1.243 77.232 1.00 62.72 160 GLN A CA 1
ATOM 1270 C C . GLN A 1 160 ? -65.291 -1.542 75.807 1.00 62.72 160 GLN A C 1
ATOM 1272 O O . GLN A 1 160 ? -64.225 -1.085 75.389 1.00 62.72 160 GLN A O 1
ATOM 1277 N N . ALA A 1 161 ? -66.053 -2.339 75.056 1.00 61.06 161 ALA A N 1
ATOM 1278 C CA . ALA A 1 161 ? -65.741 -2.653 73.666 1.00 61.06 161 ALA A CA 1
ATOM 1279 C C . ALA A 1 161 ? -66.279 -1.554 72.733 1.00 61.06 161 ALA A C 1
ATOM 1281 O O . ALA A 1 161 ? -67.481 -1.287 72.695 1.00 61.06 161 ALA A O 1
ATOM 1282 N N . ILE A 1 162 ? -65.390 -0.929 71.956 1.00 62.78 162 ILE A N 1
ATOM 1283 C CA . ILE A 1 162 ? -65.746 0.040 70.910 1.00 62.78 162 ILE A CA 1
ATOM 1284 C C . ILE A 1 162 ? -65.495 -0.613 69.552 1.00 62.78 162 ILE A C 1
ATOM 1286 O O . ILE A 1 162 ? -64.391 -1.088 69.280 1.00 62.78 162 ILE A O 1
ATOM 1290 N N . ILE A 1 163 ? -66.517 -0.642 68.691 1.00 68.75 163 ILE A N 1
ATOM 1291 C CA . ILE A 1 163 ? -66.402 -1.175 67.330 1.00 68.75 163 ILE A CA 1
ATOM 1292 C C . ILE A 1 163 ? -66.353 -0.003 66.348 1.00 68.75 163 ILE A C 1
ATOM 1294 O O . ILE A 1 163 ? -67.327 0.736 66.189 1.00 68.75 163 ILE A O 1
ATOM 1298 N N . THR A 1 164 ? -65.226 0.142 65.650 1.00 77.06 164 THR A N 1
ATOM 1299 C CA . THR A 1 164 ? -65.039 1.162 64.610 1.00 77.06 164 THR A CA 1
ATOM 1300 C C . THR A 1 164 ? -65.276 0.556 63.228 1.00 77.06 164 THR A C 1
ATOM 1302 O O . THR A 1 164 ? -64.576 -0.361 62.795 1.00 77.06 164 THR A O 1
ATOM 1305 N N . LEU A 1 165 ? -66.273 1.071 62.505 1.00 74.12 165 LEU A N 1
ATOM 1306 C CA . LEU A 1 165 ? -66.577 0.628 61.142 1.00 74.12 165 LEU A CA 1
ATOM 1307 C C . LEU A 1 165 ? -65.642 1.297 60.124 1.00 74.12 165 LEU A C 1
ATOM 1309 O O . LEU A 1 165 ? -65.123 2.384 60.360 1.00 74.12 165 LEU A O 1
ATOM 1313 N N . ARG A 1 166 ? -65.489 0.704 58.928 1.00 67.62 166 ARG A N 1
ATOM 1314 C CA . ARG A 1 166 ? -64.652 1.266 57.839 1.00 67.62 166 ARG A CA 1
ATOM 1315 C C . ARG A 1 166 ? -65.073 2.669 57.380 1.00 67.62 166 ARG A C 1
ATOM 1317 O O . ARG A 1 166 ? -64.301 3.332 56.700 1.00 67.62 166 ARG A O 1
ATOM 1324 N N . SER A 1 167 ? -66.274 3.124 57.747 1.00 78.19 167 SER A N 1
ATOM 1325 C CA . SER A 1 167 ? -66.729 4.503 57.533 1.00 78.19 167 SER A CA 1
ATOM 1326 C C . SER A 1 167 ? -66.196 5.499 58.577 1.00 78.19 167 SER A C 1
ATOM 1328 O O . SER A 1 167 ? -66.606 6.655 58.554 1.00 78.19 167 SER A O 1
ATOM 1330 N N . GLY A 1 168 ? -65.378 5.054 59.537 1.00 72.94 168 GLY A N 1
ATOM 1331 C CA . GLY A 1 168 ? -64.848 5.870 60.634 1.00 72.94 168 GLY A CA 1
ATOM 1332 C C . GLY A 1 168 ? -65.861 6.208 61.731 1.00 72.94 168 GLY A C 1
ATOM 1333 O O . GLY A 1 168 ? -65.583 7.061 62.564 1.00 72.94 168 GLY A O 1
ATOM 1334 N N . LYS A 1 169 ? -67.043 5.577 61.737 1.00 75.62 169 LYS A N 1
ATOM 1335 C CA . LYS A 1 169 ? -68.026 5.748 62.816 1.00 75.62 169 LYS A CA 1
ATOM 1336 C C . LYS A 1 169 ? -67.766 4.719 63.913 1.00 75.62 169 LYS A C 1
ATOM 1338 O O . LYS A 1 169 ? -67.692 3.524 63.619 1.00 75.62 169 LYS A O 1
ATOM 1343 N N . GLU A 1 170 ? -67.655 5.200 65.144 1.00 75.00 170 GLU A N 1
ATOM 1344 C CA . GLU A 1 170 ? -67.559 4.383 66.352 1.00 75.00 170 GLU A CA 1
ATOM 1345 C C . GLU A 1 170 ? -68.963 4.124 66.895 1.00 75.00 170 GLU A C 1
ATOM 1347 O O . GLU A 1 170 ? -69.770 5.047 67.025 1.00 75.00 170 GLU A O 1
ATOM 1352 N N . VAL A 1 171 ? -69.277 2.856 67.156 1.00 69.00 171 VAL A N 1
ATOM 1353 C CA . VAL A 1 171 ? -70.554 2.447 67.745 1.00 69.00 171 VAL A CA 1
ATOM 1354 C C . VAL A 1 171 ? -70.262 1.786 69.085 1.00 69.00 171 VAL A C 1
ATOM 1356 O O . VAL A 1 171 ? -69.546 0.785 69.144 1.00 69.00 171 VAL A O 1
ATOM 1359 N N . HIS A 1 172 ? -70.821 2.357 70.152 1.00 70.88 172 HIS A N 1
ATOM 1360 C CA . HIS A 1 172 ? -70.809 1.749 71.478 1.00 70.88 172 HIS A CA 1
ATOM 1361 C C . HIS A 1 172 ? -71.835 0.618 71.520 1.00 70.88 172 HIS A C 1
ATOM 1363 O O . HIS A 1 172 ? -72.998 0.809 71.156 1.00 70.88 172 HIS A O 1
ATOM 1369 N N . GLN A 1 173 ? -71.395 -0.566 71.931 1.00 62.34 173 GLN A N 1
ATOM 1370 C CA . GLN A 1 173 ? -72.276 -1.712 72.109 1.00 62.34 173 GLN A CA 1
ATOM 1371 C C . GLN A 1 173 ? -73.006 -1.573 73.459 1.00 62.34 173 GLN A C 1
ATOM 1373 O O . GLN A 1 173 ? -72.347 -1.233 74.441 1.00 62.34 173 GLN A O 1
ATOM 1378 N N . PRO A 1 174 ? -74.336 -1.767 73.536 1.00 58.50 174 PRO A N 1
ATOM 1379 C CA . PRO A 1 174 ? -75.042 -1.681 74.809 1.00 58.50 174 PRO A CA 1
ATOM 1380 C C . PRO A 1 174 ? -74.651 -2.854 75.714 1.00 58.50 174 PRO A C 1
ATOM 1382 O O . PRO A 1 174 ? -74.558 -3.995 75.255 1.00 58.50 174 PRO A O 1
ATOM 1385 N N . GLU A 1 175 ? -74.422 -2.553 76.990 1.00 58.78 175 GLU A N 1
ATOM 1386 C CA . GLU A 1 175 ? -74.207 -3.548 78.039 1.00 58.78 175 GLU A CA 1
ATOM 1387 C C . GLU A 1 175 ? -75.522 -4.308 78.266 1.00 58.78 175 GLU A C 1
ATOM 1389 O O . GLU A 1 175 ? -76.588 -3.708 78.415 1.00 58.78 175 GLU A O 1
ATOM 1394 N N . HIS A 1 176 ? -75.460 -5.637 78.191 1.00 51.09 176 HIS A N 1
ATOM 1395 C CA . HIS A 1 176 ? -76.556 -6.503 78.610 1.00 51.09 176 HIS A CA 1
ATOM 1396 C C . HIS A 1 176 ? -76.389 -6.756 80.111 1.00 51.09 176 HIS A C 1
ATOM 1398 O O . HIS A 1 176 ? -75.399 -7.379 80.495 1.00 51.09 176 HIS A O 1
ATOM 1404 N N . ASP A 1 177 ? -77.334 -6.245 80.906 1.00 39.06 177 ASP A N 1
ATOM 1405 C CA . ASP A 1 177 ? -77.486 -6.540 82.342 1.00 39.06 177 ASP A CA 1
ATOM 1406 C C . ASP A 1 177 ? -77.686 -8.043 82.618 1.00 39.06 177 ASP A C 1
ATOM 1408 O O . ASP A 1 177 ? -78.380 -8.717 81.812 1.00 39.06 177 ASP A O 1
#

Sequence (177 aa):
MFGEQANMIGQWKPNSNAPYGNTYNSSWRNHPNFVWKPRPNPYQSPAQSSQRSQGQSSVEQALISLSKVMGDFVSEQKSINSQLNQKIDNVESTLNKKIDGMHNELSQKIDNIQYSISRLTNLNTVNEKGKFPSQPHQNPKGIHEVESKDEDSSKVRDVQAIITLRSGKEVHQPEHD

pLDDT: mean 71.86, std 20.95, range [39.06, 98.81]

Organism: Vitis vinifera (NCBI:txid29760)

Foldseek 3Di:
DDDDDPDDDDDDDDDPPDPDDPPPDPVQCPPPVDPPDPDDDPDDDPDPPPPPPPDPDPVSVVVVVVVVVVVVVVVVVVVVVVVVVVVVVVVVVVVVVVVVVVVVVVVVVVVVVVVVVVVVVVVVVVVPVPDDPDDPDPDPPDPPPPPPDPDDDDDPDDDFDWDQDPVRDIDGDDDDD

Secondary structure (DSSP, 8-state):
------------PPPTT-TT-----GGGGG-TT-----PPP----------------HHHHHHHHHHHHHHHHHHHHHHHHHHHHHHHHHHHHHHHHHHHHHHHHHHHHHHHHHHHHHHHHHHHHHS-TT--S-PPPPP-TTTT-----------------EEE-TTS-EEEPPP--